Protein AF-A0AB33UBJ4-F1 (afdb_monomer_lite)

Sequence (102 aa):
MKDYQPLLFFGTVWLIILLAAMLTIRNLSHEVDELKAKEPIIIYQVDNAGTEMFGKVTDKAVLDGHYYVEVSPYGKFLVTKEQYYEIEIGQEMPEYLKGRKK

Foldseek 3Di:
DDDCPVVVVVVVVVVVVVVVVVVVVVVVVVVVVVVVVPPDDDDPDPPPVPDFDKFFFADWDADPNWTWTATPPPGIDTDDPVVNVVHDGRDIDDPVNRDDDD

Organism: Streptococcus suis (NCBI:txid1307)

InterPro domains:
  IPR010779 Protein of unknown function DUF1372 [PF07116] (15-99)

Secondary structure (DSSP, 8-state):
----HHHHHHHHHHHHHHHHHHHHHHHHHHHHHHHHHS--------TTTTPPP--EEEEEEEETTEEEEEEETTEEEEE-HHHHHHPPTTPBPPGGGS----

Radius of gyration: 36.32 Å; chains: 1; bounding box: 76×23×92 Å

pLDDT: mean 86.33, std 12.16, range [58.97, 98.0]

Structure (mmCIF, N/CA/C/O backbone):
data_AF-A0AB33UBJ4-F1
#
_entry.id   AF-A0AB33UBJ4-F1
#
loop_
_atom_site.group_PDB
_atom_site.id
_atom_site.type_symbol
_atom_site.label_atom_id
_atom_site.label_alt_id
_atom_site.label_comp_id
_atom_site.label_asym_id
_atom_site.label_entity_id
_atom_site.label_seq_id
_atom_site.pdbx_PDB_ins_code
_atom_site.Cartn_x
_atom_site.Cartn_y
_atom_site.Cartn_z
_atom_site.occupancy
_atom_site.B_iso_or_equiv
_atom_site.auth_seq_id
_atom_site.auth_comp_id
_atom_site.auth_asym_id
_atom_site.auth_atom_id
_atom_site.pdbx_PDB_model_num
ATOM 1 N N . MET A 1 1 ? 53.775 0.748 -70.294 1.00 62.19 1 MET A N 1
ATOM 2 C CA . MET A 1 1 ? 53.313 -0.013 -69.109 1.00 62.19 1 MET A CA 1
ATOM 3 C C . MET A 1 1 ? 52.259 0.844 -68.422 1.00 62.19 1 MET A C 1
ATOM 5 O O . MET A 1 1 ? 52.498 2.036 -68.301 1.00 62.19 1 MET A O 1
ATOM 9 N N . LYS A 1 2 ? 51.067 0.314 -68.116 1.00 69.94 2 LYS A N 1
ATOM 10 C CA . LYS A 1 2 ? 49.980 1.105 -67.506 1.00 69.94 2 LYS A CA 1
ATOM 11 C C . LYS A 1 2 ? 50.336 1.423 -66.049 1.00 69.94 2 LYS A C 1
ATOM 13 O O . LYS A 1 2 ? 50.787 0.528 -65.339 1.00 69.94 2 LYS A O 1
ATOM 18 N N . ASP A 1 3 ? 50.157 2.675 -65.639 1.00 74.50 3 ASP A N 1
ATOM 19 C CA . ASP A 1 3 ? 50.437 3.127 -64.277 1.00 74.50 3 ASP A CA 1
ATOM 20 C C . ASP A 1 3 ? 49.247 2.805 -63.362 1.00 74.50 3 ASP A C 1
ATOM 22 O O . ASP A 1 3 ? 48.213 3.472 -63.384 1.00 74.50 3 ASP A O 1
ATOM 26 N N . TYR A 1 4 ? 49.363 1.708 -62.613 1.00 80.56 4 TYR A N 1
ATOM 27 C CA . TYR A 1 4 ? 48.325 1.221 -61.697 1.00 80.56 4 TYR A CA 1
ATOM 28 C C . TYR A 1 4 ? 48.491 1.752 -60.267 1.00 80.56 4 TYR A C 1
ATOM 30 O O . TYR A 1 4 ? 47.661 1.447 -59.410 1.00 80.56 4 TYR A O 1
ATOM 38 N N . GLN A 1 5 ? 49.535 2.542 -59.996 1.00 77.75 5 GLN A N 1
ATOM 39 C CA . GLN A 1 5 ? 49.818 3.101 -58.672 1.00 77.75 5 GLN A CA 1
ATOM 40 C C . GLN A 1 5 ? 48.625 3.851 -58.045 1.00 77.75 5 GLN A C 1
ATOM 42 O O . GLN A 1 5 ? 48.299 3.555 -56.892 1.00 77.75 5 GLN A O 1
ATOM 47 N N . PRO A 1 6 ? 47.898 4.739 -58.759 1.00 80.31 6 PRO A N 1
ATOM 48 C CA . PRO A 1 6 ? 46.750 5.427 -58.167 1.00 80.31 6 PRO A CA 1
ATOM 49 C C . PRO A 1 6 ? 45.584 4.476 -57.864 1.00 80.31 6 PRO A C 1
ATOM 51 O O . PRO A 1 6 ? 44.956 4.593 -56.817 1.00 80.31 6 PRO A O 1
ATOM 54 N N . LEU A 1 7 ? 45.317 3.491 -58.728 1.00 82.00 7 LEU A N 1
ATOM 55 C CA . LEU A 1 7 ? 44.238 2.518 -58.519 1.00 82.00 7 LEU A CA 1
ATOM 56 C C . LEU A 1 7 ? 44.504 1.633 -57.292 1.00 82.00 7 LEU A C 1
ATOM 58 O O . LEU A 1 7 ? 43.592 1.374 -56.506 1.00 82.00 7 LEU A O 1
ATOM 62 N N . LEU A 1 8 ? 45.757 1.206 -57.107 1.00 83.69 8 LEU A N 1
ATOM 63 C CA . LEU A 1 8 ? 46.177 0.440 -55.935 1.00 83.69 8 LEU A CA 1
ATOM 64 C C . LEU A 1 8 ? 46.057 1.268 -54.649 1.00 83.69 8 LEU A C 1
ATOM 66 O O . LEU A 1 8 ? 45.592 0.737 -53.646 1.00 83.69 8 LEU A O 1
ATOM 70 N N . PHE A 1 9 ? 46.391 2.563 -54.684 1.00 86.88 9 PHE A N 1
ATOM 71 C CA . PHE A 1 9 ? 46.237 3.467 -53.539 1.00 86.88 9 PHE A CA 1
ATOM 72 C C . PHE A 1 9 ? 44.771 3.641 -53.113 1.00 86.88 9 PHE A C 1
ATOM 74 O O . PHE A 1 9 ? 44.445 3.522 -51.934 1.00 86.88 9 PHE A O 1
ATOM 81 N N . PHE A 1 10 ? 43.854 3.861 -54.059 1.00 88.38 10 PHE A N 1
ATOM 82 C CA . PHE A 1 10 ? 42.430 3.937 -53.720 1.00 88.38 10 PHE A CA 1
ATOM 83 C C . PHE A 1 10 ? 41.897 2.600 -53.196 1.00 88.38 10 PHE A C 1
ATOM 85 O O . PHE A 1 10 ? 41.116 2.588 -52.246 1.00 88.38 10 PHE A O 1
ATOM 92 N N . GLY A 1 11 ? 42.346 1.479 -53.767 1.00 90.50 11 GLY A N 1
ATOM 93 C CA . GLY A 1 11 ? 41.972 0.143 -53.305 1.00 90.50 11 GLY A CA 1
ATOM 94 C C . GLY A 1 11 ? 42.427 -0.149 -51.874 1.00 90.50 11 GLY A C 1
ATOM 95 O O . GLY A 1 11 ? 41.650 -0.689 -51.087 1.00 90.50 11 GLY A O 1
ATOM 96 N N . THR A 1 12 ? 43.648 0.243 -51.501 1.00 90.06 12 THR A N 1
ATOM 97 C CA . THR A 1 12 ? 44.167 0.038 -50.138 1.00 90.06 12 THR A CA 1
ATOM 98 C C . THR A 1 12 ? 43.464 0.934 -49.124 1.00 90.06 12 THR A C 1
ATOM 100 O O . THR A 1 12 ? 43.098 0.453 -48.053 1.00 90.06 12 THR A O 1
ATOM 103 N N . VAL A 1 13 ? 43.195 2.198 -49.468 1.00 94.12 13 VAL A N 1
ATOM 104 C CA . VAL A 1 13 ? 42.413 3.109 -48.616 1.00 94.12 13 VAL A CA 1
ATOM 105 C C . VAL A 1 13 ? 41.002 2.558 -48.390 1.00 94.12 13 VAL A C 1
ATOM 107 O O . VAL A 1 13 ? 40.545 2.496 -47.249 1.00 94.12 13 VAL A O 1
ATOM 110 N N . TRP A 1 14 ? 40.338 2.073 -49.442 1.00 95.12 14 TRP A N 1
ATOM 111 C CA . TRP A 1 14 ? 39.026 1.431 -49.323 1.00 95.12 14 TRP A CA 1
ATOM 112 C C . TRP A 1 14 ? 39.055 0.170 -48.458 1.00 95.12 14 TRP A C 1
ATOM 114 O O . TRP A 1 14 ? 38.178 -0.0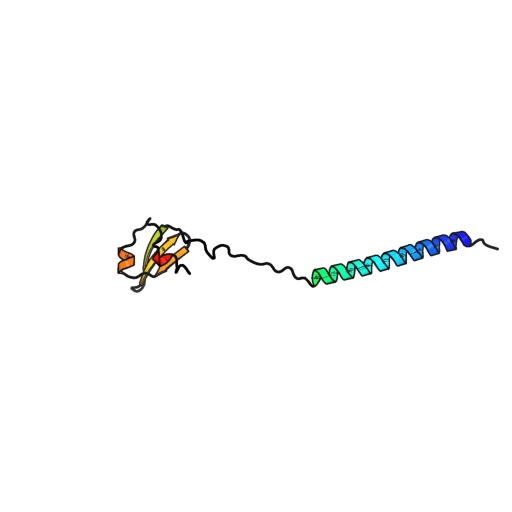10 -47.614 1.00 95.12 14 TRP A O 1
ATOM 124 N N . LEU A 1 15 ? 40.071 -0.680 -48.618 1.00 94.75 15 LEU A N 1
ATOM 125 C CA . LEU A 1 15 ? 40.236 -1.888 -47.808 1.00 94.75 15 LEU A CA 1
ATOM 126 C C . LEU A 1 15 ? 40.399 -1.551 -46.317 1.00 94.75 15 LEU A C 1
ATOM 128 O O . LEU A 1 15 ? 39.790 -2.203 -45.471 1.00 94.75 15 LEU A O 1
ATOM 132 N N . ILE A 1 16 ? 41.181 -0.516 -45.995 1.00 95.50 16 ILE A N 1
ATOM 133 C CA . ILE A 1 16 ? 41.388 -0.055 -44.615 1.00 95.50 16 ILE A CA 1
ATOM 134 C C . ILE A 1 16 ? 40.079 0.472 -44.021 1.00 95.50 16 ILE A C 1
ATOM 136 O O . ILE A 1 16 ? 39.750 0.132 -42.886 1.00 95.50 16 ILE A O 1
ATOM 140 N N . ILE A 1 17 ? 39.308 1.251 -44.785 1.00 95.44 17 ILE A N 1
ATOM 141 C CA . ILE A 1 17 ? 38.001 1.761 -44.345 1.00 95.44 17 ILE A CA 1
ATOM 142 C C . ILE A 1 17 ? 37.032 0.603 -44.071 1.00 95.44 17 ILE A C 1
ATOM 144 O O . ILE A 1 17 ? 36.362 0.597 -43.038 1.00 95.44 17 ILE A O 1
ATOM 148 N N . LEU A 1 18 ? 36.987 -0.405 -44.949 1.00 95.69 18 LEU A N 1
ATOM 149 C CA . LEU A 1 18 ? 36.143 -1.590 -44.763 1.00 95.69 18 LEU A CA 1
ATOM 150 C C . LEU A 1 18 ? 36.557 -2.408 -43.533 1.00 95.69 18 LEU A C 1
ATOM 152 O O . LEU A 1 18 ? 35.699 -2.839 -42.762 1.00 95.69 18 LEU A O 1
ATOM 156 N N . LEU A 1 19 ? 37.862 -2.592 -43.323 1.00 95.75 19 LEU A N 1
ATOM 157 C CA . LEU A 1 19 ? 38.387 -3.291 -42.152 1.00 95.75 19 LEU A CA 1
ATOM 158 C C . LEU A 1 19 ? 38.042 -2.539 -40.857 1.00 95.75 19 LEU A C 1
ATOM 160 O O . LEU A 1 19 ? 37.571 -3.148 -39.897 1.00 95.75 19 LEU A O 1
ATOM 164 N N . ALA A 1 20 ? 38.228 -1.217 -40.843 1.00 95.44 20 ALA A N 1
ATOM 165 C CA . ALA A 1 20 ? 37.890 -0.370 -39.704 1.00 95.44 20 ALA A CA 1
ATOM 166 C C . ALA A 1 20 ? 36.392 -0.446 -39.378 1.00 95.44 20 ALA A C 1
ATOM 168 O O . ALA A 1 20 ? 36.031 -0.689 -38.227 1.00 95.44 20 ALA A O 1
ATOM 169 N N . ALA A 1 21 ? 35.525 -0.344 -40.391 1.00 95.00 21 ALA A N 1
ATOM 170 C CA . ALA A 1 21 ? 34.081 -0.478 -40.220 1.00 95.00 21 ALA A CA 1
ATOM 171 C C . ALA A 1 21 ? 33.691 -1.844 -39.628 1.00 95.00 21 ALA A C 1
ATOM 173 O O . ALA A 1 21 ? 32.871 -1.910 -38.711 1.00 95.00 21 ALA A O 1
ATOM 174 N N . MET A 1 22 ? 34.313 -2.934 -40.093 1.00 94.69 22 MET A N 1
ATOM 175 C CA . MET A 1 22 ? 34.063 -4.276 -39.559 1.00 94.69 22 MET A CA 1
ATOM 176 C C . MET A 1 22 ? 34.457 -4.394 -38.079 1.00 94.69 22 MET A C 1
ATOM 178 O O . MET A 1 22 ? 33.715 -4.989 -37.296 1.00 94.69 22 MET A O 1
ATOM 182 N N . LEU A 1 23 ? 35.593 -3.816 -37.676 1.00 94.19 23 LEU A N 1
ATOM 183 C CA . LEU A 1 23 ? 36.026 -3.804 -36.274 1.00 94.19 23 LEU A CA 1
ATOM 184 C C . LEU A 1 23 ? 35.072 -2.988 -35.390 1.00 94.19 23 LEU A C 1
ATOM 186 O O . LEU A 1 23 ? 34.687 -3.455 -34.317 1.00 94.19 23 LEU A O 1
ATOM 190 N N . THR A 1 24 ? 34.630 -1.817 -35.853 1.00 92.06 24 THR A N 1
ATOM 191 C CA . THR A 1 24 ? 33.673 -0.975 -35.118 1.00 92.06 24 THR A CA 1
ATOM 192 C C . THR A 1 24 ? 32.334 -1.683 -34.902 1.00 92.06 24 THR A C 1
ATOM 194 O O . THR A 1 24 ? 31.805 -1.650 -33.793 1.00 92.06 24 THR A O 1
ATOM 197 N N . ILE A 1 25 ? 31.809 -2.378 -35.919 1.00 92.19 25 ILE A N 1
ATOM 198 C CA . ILE A 1 25 ? 30.549 -3.134 -35.809 1.00 92.19 25 ILE A CA 1
ATOM 199 C C . ILE A 1 25 ? 30.670 -4.265 -34.780 1.00 92.19 25 ILE A C 1
ATOM 201 O O . ILE A 1 25 ? 29.752 -4.471 -33.989 1.00 92.19 25 ILE A O 1
ATOM 205 N N . ARG A 1 26 ? 31.801 -4.983 -34.756 1.00 91.38 26 ARG A N 1
ATOM 206 C CA . ARG A 1 26 ? 32.027 -6.068 -33.785 1.00 91.38 26 ARG A CA 1
ATOM 207 C C . ARG A 1 26 ? 32.056 -5.555 -32.348 1.00 91.38 26 ARG A C 1
ATOM 209 O O . ARG A 1 26 ? 31.431 -6.167 -31.488 1.00 91.38 26 ARG A O 1
ATOM 216 N N . ASN A 1 27 ? 32.736 -4.435 -32.106 1.00 88.94 27 ASN A N 1
ATOM 217 C CA . ASN A 1 27 ? 32.800 -3.830 -30.775 1.00 88.94 27 ASN A CA 1
ATOM 218 C C . ASN A 1 27 ? 31.417 -3.360 -30.311 1.00 88.94 27 ASN A C 1
ATOM 220 O O . ASN A 1 27 ? 31.018 -3.654 -29.189 1.00 88.94 27 ASN A O 1
ATOM 224 N N . LEU A 1 28 ? 30.660 -2.707 -31.199 1.00 88.19 28 LEU A N 1
ATOM 225 C CA . LEU A 1 28 ? 29.315 -2.232 -30.881 1.00 88.19 28 LEU A CA 1
ATOM 226 C C . LEU A 1 28 ? 28.343 -3.391 -30.618 1.00 88.19 28 LEU A C 1
ATOM 228 O O . LEU A 1 28 ? 27.534 -3.316 -29.700 1.00 88.19 28 LEU A O 1
ATOM 232 N N . SER A 1 29 ? 28.436 -4.481 -31.388 1.00 86.38 29 SER A N 1
ATOM 233 C CA . SER A 1 29 ? 27.627 -5.684 -31.153 1.00 86.38 29 SER A CA 1
ATOM 234 C C . SER A 1 29 ? 27.906 -6.290 -29.779 1.00 86.38 29 SER A C 1
ATOM 236 O O . SER A 1 29 ? 26.966 -6.647 -29.081 1.00 86.38 29 SER A O 1
ATOM 238 N N . HIS A 1 30 ? 29.178 -6.368 -29.378 1.00 83.56 30 HIS A N 1
ATOM 239 C CA . HIS A 1 30 ? 29.565 -6.900 -28.072 1.00 83.56 30 HIS A CA 1
ATOM 240 C C . HIS A 1 30 ? 29.014 -6.046 -26.923 1.00 83.56 30 HIS A C 1
ATOM 242 O O . HIS A 1 30 ? 28.459 -6.577 -25.967 1.00 83.56 30 HIS A O 1
ATOM 248 N N . GLU A 1 31 ? 29.116 -4.722 -27.038 1.00 82.38 31 GLU A N 1
ATOM 249 C CA . GLU A 1 31 ? 28.574 -3.790 -26.045 1.00 82.38 31 GLU A CA 1
ATOM 250 C C . GLU A 1 31 ? 27.044 -3.894 -25.946 1.00 82.38 31 GLU A C 1
ATOM 252 O O . GLU A 1 31 ? 26.484 -3.941 -24.852 1.00 82.38 31 GLU A O 1
ATOM 257 N N . VAL A 1 32 ? 26.354 -4.011 -27.084 1.00 83.56 32 VAL A N 1
ATOM 258 C CA . VAL A 1 32 ? 24.900 -4.220 -27.114 1.00 83.56 32 VAL A CA 1
ATOM 259 C C . VAL A 1 32 ? 24.507 -5.557 -26.480 1.00 83.56 32 VAL A C 1
ATOM 261 O O . VAL A 1 32 ? 23.502 -5.606 -25.771 1.00 83.56 32 VAL A O 1
ATOM 264 N N . ASP A 1 33 ? 25.268 -6.628 -26.698 1.00 81.69 33 ASP A N 1
ATOM 265 C CA . ASP A 1 33 ? 24.982 -7.940 -26.108 1.00 81.69 33 ASP A CA 1
ATOM 266 C C . ASP A 1 33 ? 25.204 -7.945 -24.586 1.00 81.69 33 ASP A C 1
ATOM 268 O O . ASP A 1 33 ? 24.379 -8.489 -23.848 1.00 81.69 33 ASP A O 1
ATOM 272 N N . GLU A 1 34 ? 26.236 -7.259 -24.087 1.00 79.19 34 GLU A N 1
ATOM 273 C CA . GLU A 1 34 ? 26.433 -7.048 -22.646 1.00 79.19 34 GLU A CA 1
ATOM 274 C C . GLU A 1 34 ? 25.305 -6.223 -22.013 1.00 79.19 34 GLU A C 1
ATOM 276 O O . GLU A 1 34 ? 24.856 -6.520 -20.902 1.00 79.19 34 GLU A O 1
ATOM 281 N N . LEU A 1 35 ? 24.829 -5.188 -22.711 1.00 75.25 35 LEU A N 1
ATOM 282 C CA . LEU A 1 35 ? 23.717 -4.357 -22.249 1.00 75.25 35 LEU A CA 1
ATOM 283 C C . LEU A 1 35 ? 22.388 -5.119 -22.266 1.00 75.25 35 LEU A C 1
ATOM 285 O O . LEU A 1 35 ? 21.587 -4.945 -21.354 1.00 75.25 35 LEU A O 1
ATOM 289 N N . LYS A 1 36 ? 22.165 -6.000 -23.248 1.00 71.06 36 LYS A N 1
ATOM 290 C CA . LYS A 1 36 ? 20.990 -6.887 -23.288 1.00 71.06 36 LYS A CA 1
ATOM 291 C C . LYS A 1 36 ? 21.022 -7.959 -22.202 1.00 71.06 36 LYS A C 1
ATOM 293 O O . LYS A 1 36 ? 19.967 -8.316 -21.692 1.00 71.06 36 LYS A O 1
ATOM 298 N N . ALA A 1 37 ? 22.204 -8.459 -21.840 1.00 72.88 37 ALA A N 1
ATOM 299 C CA . ALA A 1 37 ? 22.357 -9.421 -20.748 1.00 72.88 37 ALA A CA 1
ATOM 300 C C . ALA A 1 37 ? 22.029 -8.812 -19.370 1.00 72.88 37 ALA A C 1
ATOM 302 O O . ALA A 1 37 ? 21.696 -9.535 -18.432 1.00 72.88 37 ALA A O 1
ATOM 303 N N . LYS A 1 38 ? 22.099 -7.482 -19.242 1.00 71.00 38 LYS A N 1
ATOM 304 C CA . LYS A 1 38 ? 21.647 -6.737 -18.064 1.00 71.00 38 LYS A CA 1
ATOM 305 C C . LYS A 1 38 ? 20.168 -6.392 -18.228 1.00 71.00 38 LYS A C 1
ATOM 307 O O . LYS A 1 38 ? 19.817 -5.282 -18.619 1.00 71.00 38 LYS A O 1
ATOM 312 N N . GLU A 1 39 ? 19.294 -7.351 -17.940 1.00 66.62 39 GLU A N 1
ATOM 313 C CA . GLU A 1 39 ? 17.853 -7.092 -17.912 1.00 66.62 39 GLU A CA 1
ATOM 314 C C . GLU A 1 39 ? 17.527 -5.941 -16.934 1.00 66.62 39 GLU A C 1
ATOM 316 O O . GLU A 1 39 ? 18.037 -5.927 -15.807 1.00 66.62 39 GLU A O 1
ATOM 321 N N . PRO A 1 40 ? 16.693 -4.959 -17.324 1.00 65.69 40 PRO A N 1
ATOM 322 C CA . PRO A 1 40 ? 16.287 -3.891 -16.423 1.00 65.69 40 PRO A CA 1
ATOM 323 C C . PRO A 1 40 ? 15.393 -4.465 -15.315 1.00 65.69 40 PRO A C 1
ATOM 325 O O . PRO A 1 40 ? 14.226 -4.780 -15.537 1.00 65.69 40 PRO A O 1
ATOM 328 N N . ILE A 1 41 ? 15.933 -4.588 -14.101 1.00 71.31 41 ILE A N 1
ATOM 329 C CA . ILE A 1 41 ? 15.148 -4.948 -12.917 1.00 71.31 41 ILE A CA 1
ATOM 330 C C . ILE A 1 41 ? 14.317 -3.727 -12.517 1.00 71.31 41 ILE A C 1
ATOM 332 O O . ILE A 1 41 ? 14.849 -2.730 -12.027 1.00 71.31 41 ILE A O 1
ATOM 336 N N . ILE A 1 42 ? 13.001 -3.802 -12.708 1.00 73.69 42 ILE A N 1
ATOM 337 C CA . ILE A 1 42 ? 12.074 -2.796 -12.188 1.00 73.69 42 ILE A CA 1
ATOM 338 C C . ILE A 1 42 ? 11.825 -3.115 -10.711 1.00 73.69 42 ILE A C 1
ATOM 340 O O . ILE A 1 42 ? 11.099 -4.049 -10.376 1.00 73.69 42 ILE A O 1
ATOM 344 N N . ILE A 1 43 ? 12.446 -2.345 -9.817 1.00 67.44 43 ILE A N 1
ATOM 345 C CA . ILE A 1 43 ? 12.177 -2.423 -8.378 1.00 67.44 43 ILE A CA 1
ATOM 346 C C . ILE A 1 43 ? 10.965 -1.541 -8.077 1.00 67.44 43 ILE A C 1
ATOM 348 O O . ILE A 1 43 ? 11.064 -0.315 -8.078 1.00 67.44 43 ILE A O 1
ATOM 352 N N . TYR A 1 44 ? 9.821 -2.159 -7.787 1.00 61.53 44 TYR A N 1
ATOM 353 C CA . TYR A 1 44 ? 8.674 -1.451 -7.222 1.00 61.53 44 TYR A CA 1
ATOM 354 C C . TYR A 1 44 ? 8.932 -1.202 -5.737 1.00 61.53 44 TYR A C 1
ATOM 356 O O . TYR A 1 44 ? 8.712 -2.073 -4.894 1.00 61.53 44 TYR A O 1
ATOM 364 N N . GLN A 1 45 ? 9.443 -0.016 -5.416 1.00 63.75 45 GLN A N 1
ATOM 365 C CA . GLN A 1 45 ? 9.552 0.426 -4.034 1.00 63.75 45 GLN A CA 1
ATOM 366 C C . GLN A 1 45 ? 8.150 0.778 -3.527 1.00 63.75 45 GLN A C 1
ATOM 368 O O . GLN A 1 45 ? 7.549 1.747 -3.977 1.00 63.75 45 GLN A O 1
ATOM 373 N N . VAL A 1 46 ? 7.618 -0.032 -2.611 1.00 62.28 46 VAL A N 1
ATOM 374 C CA . VAL A 1 46 ? 6.437 0.336 -1.824 1.00 62.28 46 VAL A CA 1
ATOM 375 C C . VAL A 1 46 ? 6.920 1.129 -0.606 1.00 62.28 46 VAL A C 1
ATOM 377 O O . VAL A 1 46 ? 7.513 0.580 0.320 1.00 62.28 46 VAL A O 1
ATOM 380 N N . ASP A 1 47 ? 6.718 2.440 -0.630 1.00 59.66 47 ASP A N 1
ATOM 381 C CA . ASP A 1 47 ? 7.167 3.426 0.368 1.00 59.66 47 ASP A CA 1
ATOM 382 C C . ASP A 1 47 ? 6.287 3.487 1.633 1.00 59.66 47 ASP A C 1
ATOM 384 O O . ASP A 1 47 ? 6.540 4.257 2.555 1.00 59.66 47 ASP A O 1
ATOM 388 N N . ASN A 1 48 ? 5.289 2.609 1.731 1.00 64.94 48 ASN A N 1
ATOM 389 C CA . ASN A 1 48 ? 4.391 2.530 2.885 1.00 64.94 48 ASN A CA 1
ATOM 390 C C . ASN A 1 48 ? 4.988 1.750 4.072 1.00 64.94 48 ASN A C 1
ATOM 392 O O . ASN A 1 48 ? 4.407 1.723 5.158 1.00 64.94 48 ASN A O 1
ATOM 396 N N . ALA A 1 49 ? 6.135 1.088 3.888 1.00 59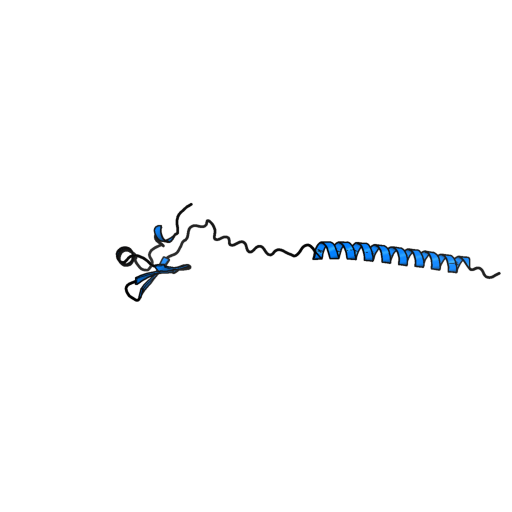.72 49 ALA A N 1
ATOM 397 C CA . ALA A 1 49 ? 6.802 0.328 4.940 1.00 59.72 49 ALA A CA 1
ATOM 398 C C . ALA A 1 49 ? 7.513 1.274 5.926 1.00 59.72 49 ALA A C 1
ATOM 400 O O . ALA A 1 49 ? 8.668 1.639 5.725 1.00 59.72 49 ALA A O 1
ATOM 401 N N . GLY A 1 50 ? 6.820 1.650 7.004 1.00 58.97 50 GLY A N 1
ATOM 402 C CA . GLY A 1 50 ? 7.374 2.463 8.099 1.00 58.97 50 GLY A CA 1
ATOM 403 C C . GLY A 1 50 ? 6.663 3.794 8.343 1.00 58.97 50 GLY A C 1
ATOM 404 O O . GLY A 1 50 ? 6.981 4.470 9.318 1.00 58.97 50 GLY A O 1
ATOM 405 N N . THR A 1 51 ? 5.687 4.154 7.509 1.00 64.50 51 THR A N 1
ATOM 406 C CA . THR A 1 51 ? 4.845 5.338 7.723 1.00 64.50 51 THR A CA 1
ATOM 407 C C . THR A 1 51 ? 3.685 4.990 8.658 1.00 64.50 51 THR A C 1
ATOM 409 O O . THR A 1 51 ? 3.022 3.969 8.473 1.00 64.50 51 THR A O 1
ATOM 412 N N . GLU A 1 52 ? 3.439 5.817 9.681 1.00 75.50 52 GLU A N 1
ATOM 413 C CA . GLU A 1 52 ? 2.291 5.638 10.579 1.00 75.50 52 GLU A CA 1
ATOM 414 C C . GLU A 1 52 ? 0.978 5.705 9.791 1.00 75.50 52 GLU A C 1
ATOM 416 O O . GLU A 1 52 ? 0.744 6.643 9.027 1.00 75.50 52 GLU A O 1
ATOM 421 N N . MET A 1 53 ? 0.103 4.717 9.988 1.00 82.69 53 MET A N 1
ATOM 422 C CA . MET A 1 53 ? -1.218 4.730 9.370 1.00 82.69 53 MET A CA 1
ATOM 423 C C . MET A 1 53 ? -2.048 5.885 9.942 1.00 82.69 53 MET A C 1
ATOM 425 O O . MET A 1 53 ? -2.321 5.942 11.142 1.00 82.69 53 MET A O 1
ATOM 429 N N . PHE A 1 54 ? -2.467 6.799 9.072 1.00 86.12 54 PHE A N 1
ATOM 430 C CA . PHE A 1 54 ? -3.368 7.910 9.383 1.00 86.12 54 PHE A CA 1
ATOM 431 C C . PHE A 1 54 ? -4.671 7.776 8.596 1.00 86.12 54 PHE A C 1
ATOM 433 O O . PHE A 1 54 ? -4.655 7.354 7.439 1.00 86.12 54 PHE A O 1
ATOM 440 N N . GLY A 1 55 ? -5.797 8.145 9.199 1.00 91.94 55 GLY A N 1
ATOM 441 C CA . GLY A 1 55 ? -7.100 8.034 8.557 1.00 91.94 55 GLY A CA 1
ATOM 442 C C . GLY A 1 55 ? -8.238 8.300 9.526 1.00 91.94 55 GLY A C 1
ATOM 443 O O . GLY A 1 55 ? -8.038 8.312 10.739 1.00 91.94 55 GLY A O 1
ATOM 444 N N . LYS A 1 56 ? -9.440 8.487 8.985 1.00 96.38 56 LYS A N 1
ATOM 445 C CA . LYS A 1 56 ? -10.661 8.673 9.775 1.00 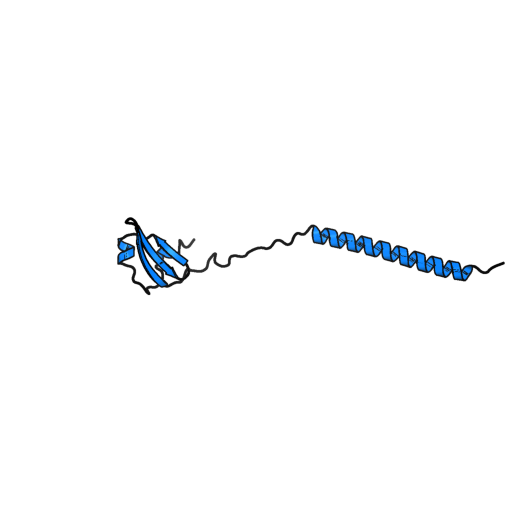96.38 56 LYS A CA 1
ATOM 446 C C . LYS A 1 56 ? -11.633 7.542 9.525 1.00 96.38 56 LYS A C 1
ATOM 448 O O . LYS A 1 56 ? -11.708 7.006 8.417 1.00 96.38 56 LYS A O 1
ATOM 453 N N . VAL A 1 57 ? -12.398 7.226 10.558 1.00 97.00 57 VAL A N 1
ATOM 454 C CA . VAL A 1 57 ? -13.498 6.275 10.477 1.00 97.00 57 VAL A CA 1
ATOM 455 C C . VAL A 1 57 ? -14.600 6.866 9.608 1.00 97.00 57 VAL A C 1
ATOM 457 O O . VAL A 1 57 ? -15.098 7.953 9.896 1.00 97.00 57 VAL A O 1
ATOM 460 N N . THR A 1 58 ? -14.973 6.170 8.542 1.00 97.81 58 THR A N 1
ATOM 461 C CA . THR A 1 58 ? -15.974 6.631 7.571 1.00 97.81 58 THR A CA 1
ATOM 462 C C . THR A 1 58 ? -17.283 5.866 7.658 1.00 97.81 58 THR A C 1
ATOM 464 O O . THR A 1 58 ? -18.327 6.448 7.381 1.00 97.81 58 THR A O 1
ATOM 467 N N . ASP A 1 59 ? -17.245 4.596 8.059 1.00 97.81 59 ASP A N 1
ATOM 468 C CA . ASP A 1 59 ? -18.437 3.753 8.144 1.00 97.81 59 ASP A CA 1
ATOM 469 C C . ASP A 1 59 ? -18.293 2.656 9.207 1.00 97.81 59 ASP A C 1
ATOM 471 O O . ASP A 1 59 ? -17.190 2.343 9.670 1.00 97.81 59 ASP A O 1
ATOM 475 N N . LYS A 1 60 ? -19.424 2.076 9.608 1.00 97.88 60 LYS A N 1
ATOM 476 C CA . LYS A 1 60 ? -19.516 1.000 10.594 1.00 97.88 60 LYS A CA 1
ATOM 477 C C . LYS A 1 60 ? -20.591 0.002 10.172 1.00 97.88 60 LYS A C 1
ATOM 479 O O . LYS A 1 60 ? -21.734 0.378 9.930 1.00 97.88 60 LYS A O 1
ATOM 484 N N . ALA A 1 61 ? -20.242 -1.282 10.135 1.00 97.69 61 ALA A N 1
ATOM 485 C CA . ALA A 1 61 ? -21.145 -2.341 9.695 1.00 97.69 61 ALA A CA 1
ATOM 486 C C . ALA A 1 61 ? -21.100 -3.563 10.620 1.00 97.69 61 ALA A C 1
ATOM 488 O O . ALA A 1 61 ? -20.054 -3.905 11.169 1.00 97.69 61 ALA A O 1
ATOM 489 N N . VAL A 1 62 ? -22.233 -4.259 10.744 1.00 97.75 62 VAL A N 1
ATOM 490 C CA . VAL A 1 62 ? -22.323 -5.564 11.413 1.00 97.75 62 VAL A CA 1
ATOM 491 C C . VAL A 1 62 ? -22.794 -6.593 10.394 1.00 97.75 62 VAL A C 1
ATOM 493 O O . VAL A 1 62 ? -23.866 -6.431 9.814 1.00 97.75 62 VAL A O 1
ATOM 496 N N . LEU A 1 63 ? -21.999 -7.639 10.178 1.00 96.38 63 LEU A N 1
ATOM 497 C CA . LEU A 1 63 ? -22.300 -8.717 9.234 1.00 96.38 63 LEU A CA 1
ATOM 498 C C . LEU A 1 63 ? -22.099 -10.059 9.935 1.00 96.38 63 LEU A C 1
ATOM 500 O O . LEU A 1 63 ? -21.037 -10.297 10.502 1.00 96.38 63 LEU A O 1
ATOM 504 N N . ASP A 1 64 ? -23.121 -10.913 9.942 1.00 95.44 64 ASP A N 1
ATOM 505 C CA . ASP A 1 64 ? -23.074 -12.254 10.547 1.00 95.44 64 ASP A CA 1
ATOM 506 C C . ASP A 1 64 ? -22.517 -12.274 11.985 1.00 95.44 64 ASP A C 1
ATOM 508 O O . ASP A 1 64 ? -21.709 -13.124 12.354 1.00 95.44 64 ASP A O 1
ATOM 512 N N . GLY A 1 65 ? -22.904 -11.288 12.801 1.00 95.69 65 GLY A N 1
ATOM 513 C CA . GLY A 1 65 ? -22.446 -11.154 14.192 1.00 95.69 65 GLY A CA 1
ATOM 514 C C . GLY A 1 65 ? -21.017 -10.622 14.365 1.00 95.69 65 GLY A C 1
ATOM 515 O O . GLY A 1 65 ? -20.555 -10.503 15.499 1.00 95.69 65 GLY A O 1
ATOM 516 N N . HIS A 1 66 ? -20.334 -10.269 13.276 1.00 97.62 66 HIS A N 1
ATOM 517 C CA . HIS A 1 66 ? -19.007 -9.659 13.279 1.00 97.62 66 HIS A CA 1
ATOM 518 C C . HIS A 1 66 ? -19.110 -8.144 13.109 1.00 97.62 66 HIS A C 1
ATOM 520 O O . HIS A 1 66 ? -19.950 -7.644 12.360 1.00 97.62 66 HIS A O 1
ATOM 526 N N . TYR A 1 67 ? -18.239 -7.415 13.803 1.00 98.00 67 TYR A N 1
ATOM 527 C CA . TYR A 1 67 ? -18.269 -5.960 13.874 1.00 98.00 67 TYR A CA 1
ATOM 528 C C . TYR A 1 67 ? -17.136 -5.357 13.044 1.00 98.00 67 TYR A C 1
ATOM 530 O O . TYR A 1 67 ? -15.967 -5.679 13.258 1.00 98.00 67 TYR A O 1
ATOM 538 N N . TYR A 1 68 ? -17.479 -4.465 12.116 1.00 97.81 68 TYR A N 1
ATOM 539 C CA . TYR A 1 68 ? -16.541 -3.851 11.183 1.00 97.81 68 TYR A CA 1
ATOM 540 C C . TYR A 1 68 ? -16.554 -2.330 11.272 1.00 97.81 68 TYR A C 1
ATOM 542 O O . TYR A 1 68 ? -17.615 -1.711 11.345 1.00 97.81 68 TYR A O 1
ATOM 550 N N . VAL A 1 69 ? -15.372 -1.732 11.185 1.00 97.56 69 VAL A N 1
ATOM 551 C CA . VAL A 1 69 ? -15.175 -0.282 11.087 1.00 97.56 69 VAL A CA 1
ATOM 552 C C . VAL A 1 69 ? -14.382 0.014 9.822 1.00 97.56 69 VAL A C 1
ATOM 554 O O . VAL A 1 69 ? -13.338 -0.591 9.594 1.00 97.56 69 VAL A O 1
ATOM 557 N N . GLU A 1 70 ? -14.865 0.924 8.987 1.00 97.12 70 GLU A N 1
ATOM 558 C CA . GLU A 1 70 ? -14.162 1.376 7.789 1.00 97.12 70 GLU A CA 1
ATOM 559 C C . GLU A 1 70 ? -13.323 2.613 8.098 1.00 97.12 70 GLU A C 1
ATOM 561 O O . GLU A 1 70 ? -13.832 3.582 8.659 1.00 97.12 70 GLU A O 1
ATOM 566 N N . VAL A 1 71 ? -12.042 2.585 7.731 1.00 96.25 71 VAL A N 1
ATOM 567 C CA . VAL A 1 71 ? -11.113 3.710 7.870 1.00 96.25 71 VAL A CA 1
ATOM 568 C C . VAL A 1 71 ? -10.592 4.080 6.491 1.00 96.25 71 VAL A C 1
ATOM 570 O O . VAL A 1 71 ? -9.912 3.279 5.852 1.00 96.25 71 VAL A O 1
ATOM 573 N N . SER A 1 72 ? -10.860 5.300 6.035 1.00 92.19 72 SER A N 1
ATOM 574 C CA . SER A 1 72 ? -10.290 5.802 4.780 1.00 92.19 72 SER A CA 1
ATOM 575 C C . SER A 1 72 ? -8.832 6.239 4.995 1.00 92.19 72 SER A C 1
ATOM 577 O O . SER A 1 72 ? -8.570 6.930 5.985 1.00 92.19 72 SER A O 1
ATOM 579 N N . PRO A 1 73 ? -7.877 5.869 4.114 1.00 90.62 73 PRO A N 1
ATOM 580 C CA . PRO A 1 73 ? -8.052 5.177 2.826 1.00 90.62 73 PRO A CA 1
ATOM 581 C C . PRO A 1 73 ? -7.885 3.639 2.864 1.00 90.62 73 PRO A C 1
ATOM 583 O O . PRO A 1 73 ? -7.808 3.011 1.811 1.00 90.62 73 PRO A O 1
ATOM 586 N N . TYR A 1 74 ? -7.782 3.013 4.038 1.00 89.88 74 TYR A N 1
ATOM 587 C CA . TYR A 1 74 ? -7.352 1.611 4.181 1.00 89.88 74 TYR A CA 1
ATOM 588 C C . TYR A 1 74 ? -8.457 0.556 4.017 1.00 89.88 74 TYR A C 1
ATOM 590 O O . TYR A 1 74 ? -8.155 -0.588 3.682 1.00 89.88 74 TYR A O 1
ATOM 598 N N . GLY A 1 75 ? -9.723 0.904 4.258 1.00 92.69 75 GLY A N 1
ATOM 599 C CA . GLY A 1 75 ? -10.858 -0.018 4.155 1.00 92.69 75 GLY A CA 1
ATOM 600 C C . GLY A 1 75 ? -11.340 -0.557 5.506 1.00 92.69 75 GLY A C 1
ATOM 601 O O . GLY A 1 75 ? -11.268 0.134 6.520 1.00 92.69 75 GLY A O 1
ATOM 602 N N . LYS A 1 76 ? -11.907 -1.771 5.516 1.00 95.62 76 LYS A N 1
ATOM 603 C CA . LYS A 1 76 ? -12.656 -2.327 6.659 1.00 95.62 76 LYS A CA 1
ATOM 604 C C . LYS A 1 76 ? -11.778 -3.141 7.607 1.00 95.62 76 LYS A C 1
ATOM 606 O O . LYS A 1 76 ? -11.088 -4.066 7.188 1.00 95.62 76 LYS A O 1
ATOM 611 N N . PHE A 1 77 ? -11.893 -2.851 8.897 1.00 95.19 77 PHE A N 1
ATOM 612 C CA . PHE A 1 77 ? -11.221 -3.533 9.997 1.00 95.19 77 PHE A CA 1
ATOM 613 C C . PHE A 1 77 ? -12.235 -4.321 10.813 1.00 95.19 77 PHE A C 1
ATOM 615 O O . PHE A 1 77 ? -13.287 -3.795 11.170 1.00 95.19 77 PHE A O 1
ATOM 622 N N . LEU A 1 78 ? -11.901 -5.571 11.125 1.00 96.69 78 LEU A N 1
ATOM 623 C CA . LEU A 1 78 ? -12.642 -6.368 12.095 1.00 96.69 78 LEU A CA 1
ATOM 624 C C . LEU A 1 78 ? -12.243 -5.926 13.506 1.00 96.69 78 LEU A C 1
ATOM 626 O O . LEU A 1 78 ? -11.055 -5.876 13.826 1.00 96.69 78 LEU A O 1
ATOM 630 N N . VAL A 1 79 ? -13.230 -5.631 14.341 1.00 96.12 79 VAL A N 1
ATOM 631 C CA . VAL A 1 79 ? -13.036 -5.173 15.721 1.00 96.12 79 VAL A CA 1
ATOM 632 C C . VAL A 1 79 ? -13.905 -5.981 16.679 1.00 96.12 79 VAL A C 1
ATOM 634 O O . VAL A 1 79 ? -14.819 -6.697 16.258 1.00 96.12 79 VAL A O 1
ATOM 637 N N . THR A 1 80 ? -13.636 -5.885 17.982 1.00 97.25 80 THR A N 1
ATOM 638 C CA . THR A 1 80 ? -14.558 -6.452 18.974 1.00 97.25 80 THR A CA 1
ATOM 639 C C . THR A 1 80 ? -15.838 -5.626 19.056 1.00 97.25 80 THR A C 1
ATOM 641 O O . THR A 1 80 ? -15.897 -4.474 18.621 1.00 97.25 80 THR A O 1
ATOM 644 N N . LYS A 1 81 ? -16.881 -6.207 19.652 1.00 97.44 81 LYS A N 1
ATOM 645 C CA . LYS A 1 81 ? -18.146 -5.513 19.897 1.00 97.44 81 LYS A CA 1
ATOM 646 C C . LYS A 1 81 ? -17.936 -4.238 20.716 1.00 97.44 81 LYS A C 1
ATOM 648 O O . LYS A 1 81 ? -18.507 -3.199 20.404 1.00 97.44 81 LYS A O 1
ATOM 653 N N . GLU A 1 82 ? -17.111 -4.320 21.750 1.00 97.31 82 GLU A N 1
ATOM 654 C CA . GLU A 1 82 ? -16.815 -3.218 22.664 1.00 97.31 82 GLU A CA 1
ATOM 655 C C . GLU A 1 82 ? -16.120 -2.077 21.914 1.00 97.31 82 GLU A C 1
ATOM 657 O O . GLU A 1 82 ? -16.598 -0.947 21.951 1.00 97.31 82 GLU A O 1
ATOM 662 N N . GLN A 1 83 ? -15.080 -2.398 21.137 1.00 97.25 83 GLN A N 1
ATOM 663 C CA . GLN A 1 83 ? -14.374 -1.438 20.282 1.00 97.25 83 GLN A CA 1
ATOM 664 C C . GLN A 1 83 ? -15.300 -0.818 19.236 1.00 97.25 83 GLN A C 1
ATOM 666 O O . GLN A 1 83 ? -15.246 0.382 18.982 1.00 97.25 83 GLN A O 1
ATOM 671 N N . TYR A 1 84 ? -16.184 -1.620 18.640 1.00 97.44 84 TYR A N 1
ATOM 672 C CA . TYR A 1 84 ? -17.161 -1.115 17.690 1.00 97.44 84 TYR A CA 1
ATOM 673 C C . TYR A 1 84 ? -18.043 -0.049 18.323 1.00 97.44 84 TYR A C 1
ATOM 675 O O . TYR A 1 84 ? -18.256 0.976 17.697 1.00 97.44 84 TYR A O 1
ATOM 683 N N . TYR A 1 85 ? -18.568 -0.248 19.531 1.00 97.19 85 TYR A N 1
ATOM 684 C CA . TYR A 1 85 ? -19.416 0.767 20.169 1.00 97.19 85 TYR A CA 1
ATOM 685 C C . TYR A 1 85 ? -18.633 1.962 20.719 1.00 97.19 85 TYR A C 1
ATOM 687 O O . TYR A 1 85 ? -19.208 3.040 20.812 1.00 97.19 85 TYR A O 1
ATOM 695 N N . GLU A 1 86 ? -17.352 1.785 21.036 1.00 97.06 86 GLU A N 1
ATOM 696 C CA . GLU A 1 86 ? -16.451 2.863 21.457 1.00 97.06 86 GLU A CA 1
ATOM 697 C C . GLU A 1 86 ? -16.085 3.812 20.304 1.00 97.06 86 GLU A C 1
ATOM 699 O O . GLU A 1 86 ? -15.989 5.018 20.508 1.00 97.06 86 GLU A O 1
ATOM 704 N N . ILE A 1 87 ? -15.887 3.284 19.092 1.00 96.88 87 ILE A N 1
ATOM 705 C CA . ILE A 1 87 ? -15.446 4.075 17.939 1.00 96.88 87 ILE A CA 1
ATOM 706 C C . ILE A 1 87 ? -16.607 4.871 17.322 1.00 96.88 87 ILE A C 1
ATOM 708 O O . ILE A 1 87 ? -17.636 4.299 16.949 1.00 96.88 87 ILE A O 1
ATOM 712 N N . GLU A 1 88 ? -16.411 6.164 17.080 1.00 97.25 88 GLU A N 1
ATOM 713 C CA . GLU A 1 88 ? -17.366 7.030 16.374 1.00 97.25 88 GLU A CA 1
ATOM 714 C C . GLU A 1 88 ? -16.982 7.281 14.904 1.00 97.25 88 GLU A C 1
ATOM 716 O O . GLU A 1 88 ? -15.811 7.261 14.524 1.00 97.25 88 GLU A O 1
ATOM 721 N N . ILE A 1 89 ? -17.978 7.546 14.050 1.00 96.69 89 ILE A N 1
ATOM 722 C CA . ILE A 1 89 ? -17.732 7.976 12.664 1.00 96.69 89 ILE A CA 1
ATOM 723 C C . ILE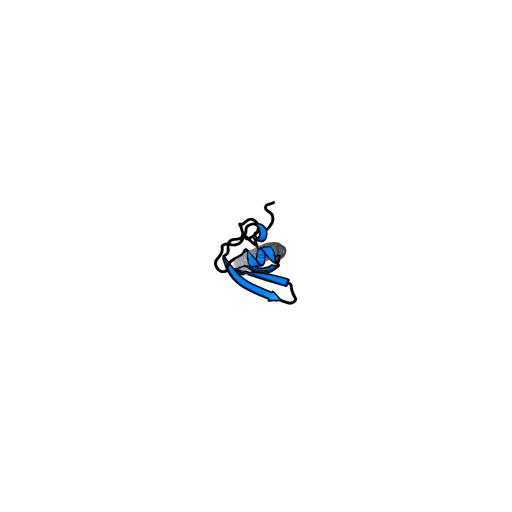 A 1 89 ? -17.136 9.391 12.684 1.00 96.69 89 ILE A C 1
ATOM 725 O O . ILE A 1 89 ? -17.637 10.276 13.371 1.00 96.69 89 ILE A O 1
ATOM 729 N N . GLY A 1 90 ? -16.065 9.609 11.920 1.00 96.00 90 GLY A N 1
ATOM 730 C CA . GLY A 1 90 ? -15.279 10.846 11.894 1.00 96.00 90 GLY A CA 1
ATOM 731 C C . GLY A 1 90 ? -14.094 10.865 12.869 1.00 96.00 90 GLY A C 1
ATOM 732 O O . GLY A 1 90 ? -13.227 11.744 12.750 1.00 96.00 90 GLY A O 1
ATOM 733 N N . GLN A 1 91 ? -14.022 9.890 13.783 1.00 96.06 91 GLN A N 1
ATOM 734 C CA . GLN A 1 91 ? -12.909 9.709 14.712 1.00 96.06 91 GLN A CA 1
ATOM 735 C C . GLN A 1 91 ? -11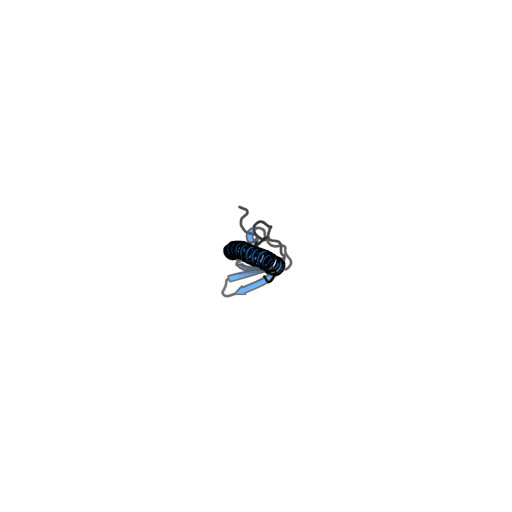.616 9.359 13.960 1.00 96.06 91 GLN A C 1
ATOM 737 O O . GLN A 1 91 ? -11.641 8.671 12.938 1.00 96.06 91 GLN A O 1
ATOM 742 N N . GLU A 1 92 ? -10.479 9.830 14.475 1.00 95.81 92 GLU A N 1
ATOM 743 C CA . GLU A 1 92 ? -9.157 9.403 14.005 1.00 95.81 92 GLU A CA 1
ATOM 744 C C . GLU A 1 92 ? -8.948 7.900 14.214 1.00 95.81 92 GLU A C 1
ATOM 746 O O . GLU A 1 92 ? -9.450 7.312 15.175 1.00 95.81 92 GLU A O 1
ATOM 751 N N . MET A 1 93 ? -8.167 7.286 13.326 1.00 94.12 93 MET A N 1
ATOM 752 C CA . MET A 1 93 ? -7.838 5.867 13.380 1.00 94.12 93 MET A CA 1
ATOM 753 C C . MET A 1 93 ? -7.240 5.494 14.748 1.00 94.12 93 MET A C 1
ATOM 755 O O . MET A 1 93 ? -6.180 6.018 15.106 1.00 94.12 93 MET A O 1
ATOM 759 N N . PRO A 1 94 ? -7.869 4.574 15.502 1.00 92.94 94 PRO A N 1
ATOM 760 C CA . PRO A 1 94 ? -7.337 4.111 16.776 1.00 92.94 94 PRO A CA 1
ATOM 761 C C . PRO A 1 94 ? -5.952 3.471 16.635 1.00 92.94 94 PRO A C 1
ATOM 763 O O . PRO A 1 94 ? -5.701 2.722 15.691 1.00 92.94 94 PRO A O 1
ATOM 766 N N . GLU A 1 95 ? -5.071 3.700 17.612 1.00 90.50 95 GLU A N 1
ATOM 767 C CA . GLU A 1 95 ? -3.685 3.198 17.602 1.00 90.50 95 GLU A CA 1
ATOM 768 C C . GLU A 1 95 ? -3.589 1.681 17.407 1.00 90.50 95 GLU A C 1
ATOM 770 O O . GLU A 1 95 ? -2.734 1.196 16.673 1.00 90.50 95 GLU A O 1
ATOM 775 N N . TYR A 1 96 ? -4.502 0.913 18.005 1.00 88.31 96 TYR A N 1
ATOM 776 C CA . TYR A 1 96 ? -4.507 -0.544 17.869 1.00 88.31 96 TYR A CA 1
ATOM 777 C C . TYR A 1 96 ? -4.858 -1.031 16.452 1.00 88.31 96 TYR A C 1
ATOM 779 O O . TYR A 1 96 ? -4.575 -2.186 16.133 1.00 88.31 96 TYR A O 1
ATOM 787 N N . LEU A 1 97 ? -5.431 -0.176 15.594 1.00 90.56 97 LEU A N 1
ATOM 788 C CA . LEU A 1 97 ? -5.646 -0.475 14.175 1.00 90.56 97 LEU A CA 1
ATOM 789 C C . LEU A 1 97 ? -4.431 -0.116 13.303 1.00 90.56 97 LEU A C 1
ATOM 791 O O . LEU A 1 97 ? -4.331 -0.622 12.188 1.00 90.56 97 LEU A O 1
ATOM 795 N N . LYS A 1 98 ? -3.485 0.699 13.795 1.00 87.56 98 LYS A N 1
ATOM 796 C CA . LYS A 1 98 ? -2.306 1.168 13.035 1.00 87.56 98 LYS A CA 1
ATOM 797 C C . LYS A 1 98 ? -1.187 0.124 12.891 1.00 87.56 98 LYS A C 1
ATOM 799 O O . LYS A 1 98 ? -0.153 0.400 12.290 1.00 87.56 98 LYS A O 1
ATOM 804 N N . GLY A 1 99 ? -1.384 -1.081 13.427 1.00 78.81 99 GLY A N 1
ATOM 805 C CA . GLY A 1 99 ? -0.393 -2.157 13.421 1.00 78.81 99 GLY A CA 1
ATOM 806 C C . GLY A 1 99 ? 0.613 -2.067 14.576 1.00 78.81 99 GLY A C 1
ATOM 807 O O . GLY A 1 99 ? 0.705 -1.074 15.293 1.00 78.81 99 GLY A O 1
ATOM 808 N N . ARG A 1 100 ? 1.367 -3.150 14.805 1.00 68.75 100 ARG A N 1
ATOM 809 C CA . ARG A 1 100 ? 2.392 -3.183 15.861 1.00 68.75 100 ARG A CA 1
ATOM 810 C C . ARG A 1 100 ? 3.622 -2.400 15.406 1.00 68.75 100 ARG A C 1
ATOM 812 O O . ARG A 1 100 ? 4.235 -2.779 14.408 1.00 68.75 100 ARG A O 1
ATOM 819 N N . LYS A 1 101 ? 4.013 -1.373 16.169 1.00 62.69 101 LYS A N 1
ATOM 820 C CA . LYS A 1 101 ? 5.345 -0.761 16.054 1.00 62.69 101 LYS A CA 1
ATOM 821 C C . LYS A 1 101 ? 6.384 -1.865 16.318 1.00 62.69 101 LYS A C 1
ATOM 823 O O . LYS A 1 101 ? 6.288 -2.549 17.338 1.00 62.69 101 LYS A O 1
ATOM 828 N N . LYS A 1 102 ? 7.269 -2.113 15.350 1.00 60.56 102 LYS A N 1
ATOM 829 C CA . LYS A 1 102 ? 8.410 -3.029 15.498 1.00 60.56 102 LYS A CA 1
ATOM 830 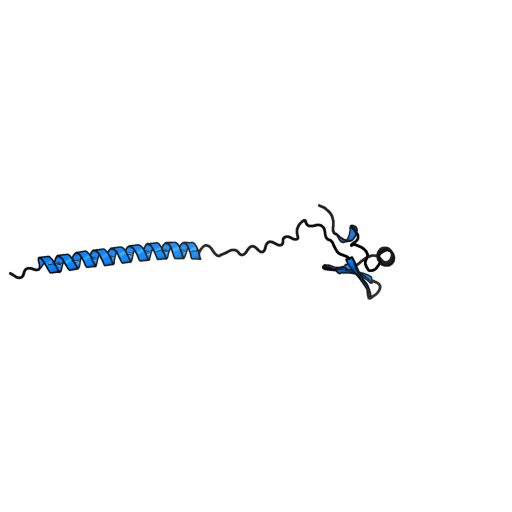C C . LYS A 1 102 ? 9.586 -2.306 16.130 1.00 60.56 102 LYS A C 1
ATOM 832 O O . LYS A 1 102 ? 9.728 -1.098 15.846 1.00 60.56 102 LYS A O 1
#